Protein AF-A0A443IJT6-F1 (afdb_monomer)

Radius of gyration: 16.19 Å; Cα contacts (8 Å, |Δi|>4): 93; chains: 1; bounding box: 46×44×28 Å

Sequence (114 aa):
MQKLNAIGCRFLCEPAIEPEYLAAFDPGPADVPVQLLSLGTRNSGPVGIRPAQSAFVPDASIFDAFATCTEAGPDILLEEDGDASICSPSPAAREKAHLEIFEAVRSFLSEEGE

Organism: NCBI:txid2306993

Foldseek 3Di:
DDDPPPPDPPDPLPPCLDPVCLVVDDVPPLPDAAEAEAFLDDDDHRPPDDHPYYYYHNLGDSLLSDDADDPCRLVVQVVVVHDSCSNPPDPVSSVVSVVSVVVSVVVVVVVVPD

pLDDT: mean 70.87, std 19.7, range [24.28, 92.94]

Mean predicted aligned error: 10.95 Å

Secondary structure (DSSP, 8-state):
-----------------SGGGGGT----STTS--EEEEESS-----TT---SEEEEETT--GGGGSPPPPTTHHHHHHHTT--GGGG-S-HHHHHHHHHHHHHHHHHHHHHTT-

Nearest PDB structures (foldseek):
  2gf4-assembly1_A-2  TM=4.710E-01  e=2.717E+00  Halobacterium salinarum NRC-1

Solvent-accessible surface area (backbone atoms only — not comparable to full-atom values): 7371 Å² total; per-residue (Å²): 139,82,84,79,79,76,80,82,72,97,62,89,81,63,70,65,81,45,80,74,44,44,80,68,61,72,86,66,66,93,84,59,87,41,74,44,75,25,44,47,52,90,67,82,69,49,91,92,64,77,56,76,43,78,47,76,41,68,91,25,51,76,54,43,78,50,78,82,60,57,93,60,41,41,59,56,28,50,76,70,78,43,67,42,72,63,53,48,100,45,70,68,61,43,52,52,33,42,51,56,52,48,52,53,54,49,50,57,59,56,65,74,71,114

Structure (mmCIF, N/CA/C/O backbone):
data_AF-A0A443IJT6-F1
#
_entry.id   AF-A0A443IJT6-F1
#
loop_
_atom_site.group_PDB
_atom_site.id
_atom_site.type_symbol
_atom_site.label_atom_id
_atom_site.label_alt_id
_atom_site.label_comp_id
_atom_site.label_asym_id
_atom_site.label_entity_id
_atom_site.label_seq_id
_atom_site.pdbx_PDB_ins_code
_atom_site.Cartn_x
_atom_site.Cartn_y
_atom_site.Cartn_z
_atom_site.occupancy
_atom_site.B_iso_or_equiv
_atom_site.auth_seq_id
_atom_site.auth_comp_id
_atom_site.auth_asym_id
_atom_site.auth_atom_id
_atom_site.pdbx_PDB_model_num
ATOM 1 N N . MET A 1 1 ? 0.668 -35.478 -11.968 1.00 36.56 1 MET A N 1
ATOM 2 C CA . MET A 1 1 ? 0.073 -34.134 -12.137 1.00 36.56 1 MET A CA 1
ATOM 3 C C . MET A 1 1 ? -0.777 -33.851 -10.911 1.00 36.56 1 MET A C 1
ATOM 5 O O . MET A 1 1 ? -1.878 -34.373 -10.790 1.00 36.56 1 MET A O 1
ATOM 9 N N . GLN A 1 2 ? -0.176 -33.188 -9.928 1.00 28.55 2 GLN A N 1
ATOM 10 C CA . GLN A 1 2 ? -0.721 -33.018 -8.584 1.00 28.55 2 GLN A CA 1
ATOM 11 C C . GLN A 1 2 ? -1.628 -31.785 -8.582 1.00 28.55 2 GLN A C 1
ATOM 13 O O . GLN A 1 2 ? -1.207 -30.703 -8.979 1.00 28.55 2 GLN A O 1
ATOM 18 N N . LYS A 1 3 ? -2.893 -31.986 -8.207 1.00 29.38 3 LYS A N 1
ATOM 19 C CA . LYS A 1 3 ? -3.890 -30.931 -8.025 1.00 29.38 3 LYS A CA 1
ATOM 20 C C . LYS A 1 3 ? -3.451 -30.066 -6.842 1.00 29.38 3 LYS A C 1
ATOM 22 O O . LYS A 1 3 ? -3.448 -30.553 -5.713 1.00 29.38 3 LYS A O 1
ATOM 27 N N . LEU A 1 4 ? -3.065 -28.818 -7.096 1.00 25.89 4 LEU A N 1
ATOM 28 C CA . LEU A 1 4 ? -2.912 -27.820 -6.042 1.00 25.89 4 LEU A CA 1
ATOM 29 C C . LEU A 1 4 ? -4.312 -27.371 -5.619 1.00 25.89 4 LEU A C 1
ATOM 31 O O . LEU A 1 4 ? -4.999 -26.650 -6.337 1.00 25.89 4 LEU A O 1
ATOM 35 N N . ASN A 1 5 ? -4.747 -27.868 -4.463 1.00 24.28 5 ASN A N 1
ATOM 36 C CA . ASN A 1 5 ? -5.890 -27.332 -3.739 1.00 24.28 5 ASN A CA 1
ATOM 37 C C . ASN A 1 5 ? -5.516 -25.923 -3.268 1.00 24.28 5 ASN A C 1
ATOM 39 O O . ASN A 1 5 ? -4.757 -25.771 -2.312 1.00 24.28 5 ASN A O 1
ATOM 43 N N . ALA A 1 6 ? -6.026 -24.910 -3.965 1.00 27.95 6 ALA A N 1
ATOM 44 C CA . ALA A 1 6 ? -5.952 -23.527 -3.530 1.00 27.95 6 ALA A CA 1
ATOM 45 C C . ALA A 1 6 ? -6.762 -23.380 -2.234 1.00 27.95 6 ALA A C 1
ATOM 47 O O . ALA A 1 6 ? -7.989 -23.489 -2.229 1.00 27.95 6 ALA A O 1
ATOM 48 N N . ILE A 1 7 ? -6.062 -23.177 -1.121 1.00 26.02 7 ILE A N 1
ATOM 49 C CA . ILE A 1 7 ? -6.660 -22.668 0.110 1.00 26.02 7 ILE A CA 1
ATOM 50 C C . ILE A 1 7 ? -7.038 -21.217 -0.200 1.00 26.02 7 ILE A C 1
ATOM 52 O O . ILE A 1 7 ? -6.171 -20.379 -0.430 1.00 26.02 7 ILE A O 1
ATOM 56 N N . GLY A 1 8 ? -8.343 -20.971 -0.325 1.00 25.55 8 GLY A N 1
ATOM 57 C CA . GLY A 1 8 ? -8.900 -19.702 -0.772 1.00 25.55 8 GLY A CA 1
ATOM 58 C C . GLY A 1 8 ? -8.602 -18.566 0.198 1.00 25.55 8 GLY A C 1
ATOM 59 O O . GLY A 1 8 ? -9.152 -18.522 1.296 1.00 25.55 8 GLY A O 1
ATOM 60 N N . CYS A 1 9 ? -7.789 -17.616 -0.253 1.00 27.09 9 CYS A N 1
ATOM 61 C CA . CYS A 1 9 ? -7.797 -16.255 0.255 1.00 27.09 9 CYS A CA 1
ATOM 62 C C . CYS A 1 9 ? -8.755 -15.464 -0.649 1.00 27.09 9 CYS A C 1
ATOM 64 O O . CYS A 1 9 ? -8.420 -15.151 -1.788 1.00 27.09 9 CYS A O 1
ATOM 66 N N . ARG A 1 10 ? -9.991 -15.218 -0.196 1.00 33.12 10 ARG A N 1
ATOM 67 C CA . ARG A 1 10 ? -11.002 -14.447 -0.945 1.00 33.12 10 ARG A CA 1
ATOM 68 C C . ARG A 1 10 ? -10.827 -12.951 -0.664 1.00 33.12 10 ARG A C 1
ATOM 70 O O . ARG A 1 10 ? -11.736 -12.296 -0.180 1.00 33.12 10 ARG A O 1
ATOM 77 N N . PHE A 1 11 ? -9.627 -12.458 -0.945 1.00 37.78 11 PHE A N 1
ATOM 78 C CA . PHE A 1 11 ? -9.259 -11.049 -0.972 1.00 37.78 11 PHE A CA 1
ATOM 79 C C . PHE A 1 11 ? -8.357 -10.876 -2.181 1.00 37.78 11 PHE A C 1
ATOM 81 O O . PHE A 1 11 ? -7.236 -11.380 -2.188 1.00 37.78 11 PHE A O 1
ATOM 88 N N . LEU A 1 12 ? -8.862 -10.217 -3.221 1.00 35.97 12 LEU A N 1
ATOM 89 C CA . LEU A 1 12 ? -8.029 -9.707 -4.304 1.00 35.97 12 LEU A CA 1
ATOM 90 C C . LEU A 1 12 ? -7.132 -8.608 -3.715 1.00 35.97 12 LEU A C 1
ATOM 92 O O . LEU A 1 12 ? -7.411 -7.424 -3.843 1.00 35.97 12 LEU A O 1
ATOM 96 N N . CYS A 1 13 ? -6.052 -9.016 -3.051 1.00 33.06 13 CYS A N 1
ATOM 97 C CA . CYS A 1 13 ? -4.832 -8.228 -2.946 1.00 33.06 13 CYS A CA 1
ATOM 98 C C . CYS A 1 13 ? -3.993 -8.507 -4.197 1.00 33.06 13 CYS A C 1
ATOM 100 O O . CYS A 1 13 ? -2.845 -8.926 -4.105 1.00 33.06 13 CYS A O 1
ATOM 102 N N . GLU A 1 14 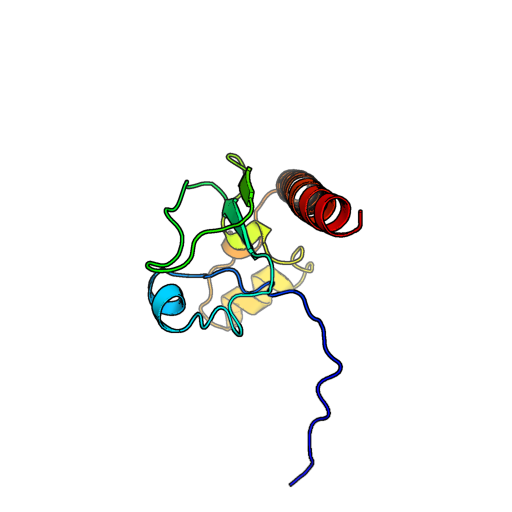? -4.595 -8.336 -5.371 1.00 34.47 14 GLU A N 1
ATOM 103 C CA . GLU A 1 14 ? -3.829 -8.060 -6.572 1.00 34.47 14 GLU A CA 1
ATOM 104 C C . GLU A 1 14 ? -3.875 -6.535 -6.658 1.00 34.47 14 GLU A C 1
ATOM 106 O O . GLU A 1 14 ? -4.907 -5.979 -7.055 1.00 34.47 14 GLU A O 1
ATOM 111 N N . PRO A 1 15 ? -2.834 -5.809 -6.209 1.00 42.38 15 PRO A N 1
ATOM 112 C CA . PRO A 1 15 ? -2.701 -4.458 -6.705 1.00 42.38 15 PRO A CA 1
ATOM 113 C C . PRO A 1 15 ? -2.726 -4.618 -8.228 1.00 42.38 15 PRO A C 1
ATOM 115 O O . PRO A 1 15 ? -2.038 -5.478 -8.774 1.00 42.38 15 PRO A O 1
ATOM 118 N N . ALA A 1 16 ? -3.581 -3.885 -8.935 1.00 37.59 16 ALA A N 1
ATOM 119 C CA . ALA A 1 16 ? -3.400 -3.746 -10.371 1.00 37.59 16 ALA A CA 1
ATOM 120 C C . ALA A 1 16 ? -2.077 -2.979 -10.522 1.00 37.59 16 ALA A C 1
ATOM 122 O O . ALA A 1 16 ? -2.061 -1.750 -10.487 1.00 37.59 16 ALA A O 1
ATOM 123 N N . ILE A 1 17 ? -0.973 -3.735 -10.499 1.00 46.94 17 ILE A N 1
ATOM 124 C CA . ILE A 1 17 ? 0.401 -3.264 -10.273 1.00 46.94 17 ILE A CA 1
ATOM 125 C C . ILE A 1 17 ? 0.829 -2.340 -11.406 1.00 46.94 17 ILE A C 1
ATOM 127 O O . ILE A 1 17 ? 1.633 -1.445 -11.188 1.00 46.94 17 ILE A O 1
ATOM 131 N N . GLU A 1 18 ? 0.191 -2.466 -12.563 1.00 41.78 18 GLU A N 1
ATOM 132 C CA . GLU A 1 18 ? 0.353 -1.588 -13.705 1.00 41.78 18 GLU A CA 1
ATOM 133 C C . GLU A 1 18 ? -0.951 -1.560 -14.534 1.00 41.78 18 GLU A C 1
ATOM 135 O O . GLU A 1 18 ? -1.764 -2.494 -14.446 1.00 41.78 18 GLU A O 1
ATOM 140 N N . PRO A 1 19 ? -1.213 -0.494 -15.316 1.00 48.41 19 PRO A N 1
ATOM 141 C CA . PRO A 1 19 ? -2.436 -0.353 -16.109 1.00 48.41 19 PRO A CA 1
ATOM 142 C C . PRO A 1 19 ? -2.726 -1.529 -17.057 1.00 48.41 19 PRO A C 1
ATOM 144 O O . PRO A 1 19 ? -3.889 -1.743 -17.400 1.00 48.41 19 PRO A O 1
ATOM 147 N N . GLU A 1 20 ? -1.736 -2.327 -17.456 1.00 47.91 20 GLU A N 1
ATOM 148 C CA . GLU A 1 20 ? -1.940 -3.540 -18.256 1.00 47.91 20 GLU A CA 1
ATOM 149 C C . GLU A 1 20 ? -2.696 -4.650 -17.515 1.00 47.91 20 GLU A C 1
ATOM 151 O O . GLU A 1 20 ? -3.445 -5.398 -18.147 1.00 47.91 20 GLU A O 1
ATOM 156 N N . TYR A 1 21 ? -2.592 -4.729 -16.187 1.00 55.16 21 TYR A N 1
ATOM 157 C CA . TYR A 1 21 ? -3.317 -5.730 -15.399 1.00 55.16 21 TYR A CA 1
ATOM 158 C C . TYR A 1 21 ? -4.790 -5.360 -15.216 1.00 55.16 21 TYR A C 1
ATOM 160 O O . TYR A 1 21 ? -5.609 -6.233 -14.936 1.00 55.16 21 TYR A O 1
ATOM 168 N N . LEU A 1 22 ? -5.171 -4.100 -15.472 1.00 57.28 22 LEU A N 1
ATOM 169 C CA . LEU A 1 22 ? -6.581 -3.696 -15.507 1.00 57.28 22 LEU A CA 1
ATOM 170 C C . LEU A 1 22 ? -7.361 -4.452 -16.586 1.00 57.28 22 LEU A C 1
ATOM 172 O O . LEU A 1 22 ? -8.542 -4.721 -16.398 1.00 57.28 22 LEU A O 1
ATOM 176 N N . ALA A 1 23 ? -6.712 -4.804 -17.701 1.00 58.94 23 ALA A N 1
ATOM 177 C CA . ALA A 1 23 ? -7.329 -5.601 -18.759 1.00 58.94 23 ALA A CA 1
ATOM 178 C C . ALA A 1 23 ? -7.444 -7.092 -18.390 1.00 58.94 23 ALA A C 1
ATOM 180 O O . ALA A 1 23 ? -8.277 -7.795 -18.958 1.00 58.94 23 ALA A O 1
ATOM 181 N N . ALA A 1 24 ? -6.614 -7.568 -17.457 1.00 62.62 24 ALA A N 1
ATOM 182 C CA . ALA A 1 24 ? -6.647 -8.933 -16.937 1.00 62.62 24 ALA A CA 1
ATOM 183 C C . ALA A 1 24 ? -7.592 -9.090 -15.733 1.00 62.62 24 ALA A C 1
ATOM 185 O O . ALA A 1 24 ? -7.925 -10.214 -15.360 1.00 62.62 24 ALA A O 1
ATOM 186 N N . PHE A 1 25 ? -8.024 -7.980 -15.130 1.00 65.81 25 PHE A N 1
ATOM 187 C CA . PHE A 1 25 ? -8.925 -7.993 -13.991 1.00 65.81 25 PHE A CA 1
ATOM 188 C C . PHE A 1 25 ? -10.343 -8.388 -14.426 1.00 65.81 25 PHE A C 1
ATOM 190 O O . PHE A 1 25 ? -11.079 -7.597 -15.018 1.00 65.81 25 PHE A O 1
ATOM 197 N N . ASP A 1 26 ? -10.731 -9.618 -14.097 1.00 67.75 26 ASP A N 1
ATOM 198 C CA . ASP A 1 26 ? -12.117 -10.076 -14.137 1.00 67.75 26 ASP A CA 1
ATOM 199 C C . ASP A 1 26 ? -12.722 -9.884 -12.733 1.00 67.75 26 ASP A C 1
ATOM 201 O O . ASP A 1 26 ? -12.294 -10.570 -11.799 1.00 67.75 26 ASP A O 1
ATOM 205 N N . PRO A 1 27 ? -13.690 -8.964 -12.541 1.00 60.31 27 PRO A N 1
ATOM 206 C CA . PRO A 1 27 ? -14.312 -8.725 -11.235 1.00 60.31 27 PRO A CA 1
ATOM 207 C C . PRO A 1 27 ? -15.047 -9.954 -10.682 1.00 60.31 27 PRO A C 1
ATOM 209 O O . PRO A 1 27 ? -15.476 -9.940 -9.528 1.00 60.31 27 PRO A O 1
ATOM 212 N N . GLY A 1 28 ? -15.202 -11.015 -11.478 1.00 63.03 28 GLY A N 1
ATOM 213 C CA . GLY A 1 28 ? -16.009 -12.160 -11.112 1.00 63.03 28 GLY A CA 1
ATOM 214 C C . GLY A 1 28 ? -17.498 -11.808 -11.180 1.00 63.03 28 GLY A C 1
ATOM 215 O O . GLY A 1 28 ? -17.899 -10.879 -11.887 1.00 63.03 28 GLY A O 1
ATOM 216 N N . PRO A 1 29 ? -18.365 -12.575 -10.506 1.00 62.44 29 PRO A N 1
ATOM 217 C CA . PRO A 1 29 ? -19.796 -12.336 -10.580 1.00 62.44 29 PRO A CA 1
ATOM 218 C C . PRO A 1 29 ? -20.136 -10.962 -9.967 1.00 62.44 29 PRO A C 1
ATOM 220 O O . PRO A 1 29 ? -19.571 -10.544 -8.958 1.00 62.44 29 PRO A O 1
ATOM 223 N N . ALA A 1 30 ? -21.032 -10.233 -10.641 1.00 63.38 30 ALA A N 1
ATOM 224 C CA . ALA A 1 30 ? -21.322 -8.810 -10.408 1.00 63.38 30 ALA A CA 1
ATOM 225 C C . ALA A 1 30 ? -21.946 -8.481 -9.034 1.00 63.38 30 ALA A C 1
ATOM 227 O O . ALA A 1 30 ? -22.279 -7.329 -8.764 1.00 63.38 30 ALA A O 1
ATOM 228 N N . ASP A 1 31 ? -22.154 -9.492 -8.200 1.00 69.75 31 ASP A N 1
ATOM 229 C CA . ASP A 1 31 ? -22.759 -9.453 -6.875 1.00 69.75 31 ASP A CA 1
ATOM 230 C C . ASP A 1 31 ? -21.729 -9.427 -5.737 1.00 69.75 31 ASP A C 1
ATOM 232 O O . ASP A 1 31 ? -22.122 -9.353 -4.575 1.00 69.75 31 ASP A O 1
ATOM 236 N N . VAL A 1 32 ? -20.426 -9.460 -6.037 1.00 73.62 32 VAL A N 1
ATOM 237 C CA . VAL A 1 32 ? -19.382 -9.279 -5.022 1.00 73.62 32 VAL A CA 1
ATOM 238 C C . VAL A 1 32 ? -19.015 -7.793 -4.918 1.00 73.62 32 VAL A C 1
ATOM 240 O O . VAL A 1 32 ? -18.545 -7.211 -5.898 1.00 73.62 32 VAL A O 1
ATOM 243 N N . PRO A 1 33 ? -19.191 -7.167 -3.742 1.00 79.31 33 PRO A N 1
ATOM 244 C CA . PRO A 1 33 ? -18.736 -5.808 -3.494 1.00 79.31 33 PRO A CA 1
ATOM 245 C C . PRO A 1 33 ? -17.233 -5.683 -3.752 1.00 79.31 33 PRO A C 1
ATOM 247 O O . PRO A 1 33 ? -16.439 -6.524 -3.328 1.00 79.31 33 PRO A O 1
ATOM 250 N N . VAL A 1 34 ? -16.830 -4.603 -4.422 1.00 79.81 34 VAL A N 1
ATOM 251 C CA . VAL A 1 34 ? -15.423 -4.313 -4.737 1.00 79.81 34 VAL A CA 1
ATOM 252 C C . VAL A 1 34 ? -15.060 -2.934 -4.197 1.00 79.81 34 VAL A C 1
ATOM 254 O O . VAL A 1 34 ? -15.753 -1.954 -4.485 1.00 79.81 34 VAL A O 1
ATOM 257 N N . GLN A 1 35 ? -13.945 -2.843 -3.470 1.00 83.88 35 GLN A N 1
ATOM 258 C CA . GLN A 1 35 ? -13.336 -1.571 -3.085 1.00 83.88 35 GLN A CA 1
ATOM 259 C C . GLN A 1 35 ? -12.202 -1.210 -4.050 1.00 83.88 35 GLN A C 1
ATOM 261 O O . GLN A 1 35 ? -11.349 -2.038 -4.362 1.00 83.88 35 GLN A O 1
ATOM 266 N N . LEU A 1 36 ? -12.166 0.048 -4.491 1.00 84.38 36 LEU A N 1
ATOM 267 C CA . LEU A 1 36 ? -11.026 0.615 -5.208 1.00 84.38 36 LEU A CA 1
ATOM 268 C C . LEU A 1 36 ? -10.133 1.391 -4.234 1.00 84.38 36 LEU A C 1
ATOM 270 O O . LEU A 1 36 ? -10.510 2.471 -3.777 1.00 84.38 36 LEU A O 1
ATOM 274 N N . LEU A 1 37 ? -8.938 0.877 -3.955 1.00 85.88 37 LEU A N 1
ATOM 275 C CA . LEU A 1 37 ? -7.934 1.549 -3.130 1.00 85.88 37 LEU A CA 1
ATOM 276 C C . LEU A 1 37 ? -6.841 2.162 -4.016 1.00 85.88 37 LEU A C 1
ATOM 278 O O . LEU A 1 37 ? -6.149 1.457 -4.743 1.00 85.88 37 LEU A O 1
ATOM 282 N N . SER A 1 38 ? -6.692 3.485 -3.974 1.00 85.81 38 SER A N 1
ATOM 283 C CA . SER A 1 38 ? -5.636 4.216 -4.690 1.00 85.81 38 SER A CA 1
ATOM 284 C C . SER A 1 38 ? -4.475 4.560 -3.751 1.00 85.81 38 SER A C 1
ATOM 286 O O . SER A 1 38 ? -4.712 5.128 -2.685 1.00 85.81 38 SER A O 1
ATOM 288 N N . LEU A 1 39 ? -3.235 4.278 -4.160 1.00 86.00 39 LEU A N 1
ATOM 289 C CA . LEU A 1 39 ? -2.012 4.553 -3.390 1.00 86.00 39 LEU A CA 1
ATOM 290 C C . LEU A 1 39 ? -1.151 5.581 -4.128 1.00 86.00 39 LEU A C 1
ATOM 292 O O . LEU A 1 39 ? -0.762 5.346 -5.273 1.00 86.00 39 LEU A O 1
ATOM 296 N N . GLY A 1 40 ? -0.890 6.728 -3.501 1.00 83.75 40 GLY A N 1
ATOM 297 C CA . GLY A 1 40 ? -0.031 7.801 -4.019 1.00 83.75 40 GLY A CA 1
ATOM 298 C C . GLY A 1 40 ? -0.642 8.607 -5.163 1.00 83.75 40 GLY A C 1
ATOM 299 O O . GLY A 1 40 ? -0.710 9.833 -5.121 1.00 83.75 40 GLY A O 1
ATOM 300 N N . THR A 1 41 ? -1.161 7.920 -6.177 1.00 80.62 41 THR A N 1
ATOM 301 C CA . THR A 1 41 ? -1.847 8.507 -7.326 1.00 80.62 41 THR A CA 1
ATOM 302 C C . THR A 1 41 ? -3.296 8.048 -7.353 1.00 80.62 41 THR A C 1
ATOM 304 O O . THR A 1 41 ? -3.600 6.865 -7.204 1.00 80.62 41 THR A O 1
ATOM 307 N N . ARG A 1 42 ? -4.217 8.995 -7.549 1.00 77.94 42 ARG A N 1
ATOM 308 C CA . ARG A 1 42 ? -5.637 8.680 -7.701 1.00 77.94 42 ARG A CA 1
ATOM 309 C C . ARG A 1 42 ? -5.871 8.089 -9.087 1.00 77.94 42 ARG A C 1
ATOM 311 O O . ARG A 1 42 ? -5.762 8.803 -10.080 1.00 77.94 42 ARG A O 1
ATOM 318 N N . ASN A 1 43 ? -6.259 6.821 -9.131 1.00 67.88 43 ASN A N 1
ATOM 319 C CA . ASN A 1 43 ? -6.594 6.145 -10.376 1.00 67.88 43 ASN A CA 1
ATOM 320 C C . ASN A 1 43 ? -8.109 6.016 -10.523 1.00 67.88 43 ASN A C 1
ATOM 322 O O . ASN A 1 43 ? -8.836 5.752 -9.565 1.00 67.88 43 ASN A O 1
ATOM 326 N N . SER A 1 44 ? -8.585 6.218 -11.749 1.00 63.94 44 SER A N 1
ATOM 327 C CA . SER A 1 44 ? -9.928 5.781 -12.124 1.00 63.94 44 SER A CA 1
ATOM 328 C C . SER A 1 44 ? -9.822 4.274 -12.317 1.00 63.94 44 SER A C 1
ATOM 330 O O . SER A 1 44 ? -8.996 3.840 -13.115 1.00 63.94 44 SER A O 1
ATOM 332 N N . GLY A 1 45 ? -10.555 3.491 -11.526 1.00 64.62 45 GLY A N 1
ATOM 333 C CA . GLY A 1 45 ? -10.490 2.030 -11.575 1.00 64.62 45 GLY A CA 1
ATOM 334 C C . GLY A 1 45 ? -10.778 1.449 -12.970 1.00 64.62 45 GLY A C 1
ATOM 335 O O . GLY A 1 45 ? -11.110 2.185 -13.904 1.00 64.62 45 GLY A O 1
ATOM 336 N N . PRO A 1 46 ? -10.667 0.122 -13.123 1.00 65.31 46 PRO A N 1
ATOM 337 C CA . PRO A 1 46 ? -10.875 -0.544 -14.405 1.00 65.31 46 PRO A CA 1
ATOM 338 C C . PRO A 1 46 ? -12.227 -0.183 -15.045 1.00 65.31 46 PRO A C 1
ATOM 340 O O . PRO A 1 46 ? -13.264 -0.083 -14.381 1.00 65.31 46 PRO A O 1
ATOM 343 N N . VAL A 1 47 ? -12.210 0.024 -16.366 1.00 61.78 47 VAL A N 1
ATOM 344 C CA . VAL A 1 47 ? -13.398 0.402 -17.142 1.00 61.78 47 VAL A CA 1
ATOM 345 C C . VAL A 1 47 ? -14.438 -0.714 -17.058 1.00 61.78 47 VAL A C 1
ATOM 347 O O . VAL A 1 47 ? -14.156 -1.857 -17.393 1.00 61.78 47 VAL A O 1
ATOM 350 N N . GLY A 1 48 ? -15.658 -0.368 -16.644 1.00 64.75 48 GLY A N 1
ATOM 351 C CA . GLY A 1 48 ? -16.765 -1.321 -16.510 1.00 64.75 48 GLY A CA 1
ATOM 352 C C . GLY A 1 48 ? -16.995 -1.825 -15.086 1.00 64.75 48 GLY A C 1
ATOM 353 O O . GLY A 1 48 ? -18.034 -2.429 -14.834 1.00 64.75 48 GLY A O 1
ATOM 354 N N . ILE A 1 49 ? -16.107 -1.501 -14.141 1.00 67.31 49 ILE A N 1
ATOM 355 C CA . ILE A 1 49 ? -16.309 -1.788 -12.720 1.00 67.31 49 ILE A CA 1
ATOM 356 C C . ILE A 1 49 ? -16.758 -0.522 -12.005 1.00 67.31 49 ILE A C 1
ATOM 358 O O . ILE A 1 49 ? -16.126 0.532 -12.081 1.00 67.31 49 ILE A O 1
ATOM 362 N N . ARG A 1 50 ? -17.880 -0.631 -11.294 1.00 73.75 50 ARG A N 1
ATOM 363 C CA . ARG A 1 50 ? -18.339 0.390 -10.357 1.00 73.75 50 ARG A CA 1
ATOM 364 C C . ARG A 1 50 ? -17.994 -0.088 -8.952 1.00 73.75 50 ARG A C 1
ATOM 366 O O . ARG A 1 50 ? -18.681 -0.983 -8.467 1.00 73.75 50 ARG A O 1
ATOM 373 N N . PRO A 1 51 ? -16.938 0.451 -8.321 1.00 75.19 51 PRO A N 1
ATOM 374 C CA . PRO A 1 51 ? -16.602 0.046 -6.968 1.00 75.19 51 PRO A CA 1
ATOM 375 C C . PRO A 1 51 ? -17.728 0.460 -6.013 1.00 75.19 51 PRO A C 1
ATOM 377 O O . PRO A 1 51 ? -18.288 1.551 -6.147 1.00 75.19 51 PRO A O 1
ATOM 380 N N . ALA A 1 52 ? -18.034 -0.406 -5.049 1.00 80.81 52 ALA A N 1
ATOM 381 C CA . ALA A 1 52 ? -18.954 -0.109 -3.955 1.00 80.81 52 ALA A CA 1
ATOM 382 C C . ALA A 1 52 ? -18.391 1.014 -3.068 1.00 80.81 52 ALA A C 1
ATOM 384 O O . ALA A 1 52 ? -19.122 1.904 -2.639 1.00 80.81 52 ALA A O 1
ATOM 385 N N . GLN A 1 53 ? -17.067 1.030 -2.887 1.00 82.94 53 GLN A N 1
ATOM 386 C CA . GLN A 1 53 ? -16.359 2.053 -2.127 1.00 82.94 53 GLN A CA 1
ATOM 387 C C . GLN A 1 53 ? -15.025 2.408 -2.790 1.00 82.94 53 GLN A C 1
ATOM 389 O O . GLN A 1 53 ? -14.367 1.568 -3.399 1.00 82.94 53 GLN A O 1
ATOM 394 N N . SER A 1 54 ? -14.608 3.669 -2.680 1.00 83.50 54 SER A N 1
ATOM 395 C CA . SER A 1 54 ? -13.270 4.112 -3.092 1.00 83.50 54 SER A CA 1
ATOM 396 C C . SER A 1 54 ? -12.525 4.717 -1.908 1.00 83.50 54 SER A C 1
ATOM 398 O O . SER A 1 54 ? -13.079 5.564 -1.209 1.00 83.50 54 SER A O 1
ATOM 400 N N . ALA A 1 55 ? -11.264 4.337 -1.729 1.00 86.81 55 ALA A N 1
ATOM 401 C CA . ALA A 1 55 ? -10.366 4.875 -0.713 1.00 86.81 55 ALA A CA 1
ATOM 402 C C . ALA A 1 55 ? -9.061 5.378 -1.355 1.00 86.81 55 ALA A C 1
ATOM 404 O O . ALA A 1 55 ? -8.676 4.948 -2.445 1.00 86.81 55 ALA A O 1
ATOM 405 N N . PHE A 1 56 ? -8.395 6.336 -0.708 1.00 87.44 56 PHE A N 1
ATOM 406 C CA . PHE A 1 56 ? -7.167 6.947 -1.218 1.00 87.44 56 PHE A CA 1
ATOM 407 C C . PHE A 1 56 ? -6.164 7.191 -0.091 1.00 87.44 56 PHE A C 1
ATOM 409 O O . PHE A 1 56 ? -6.505 7.841 0.895 1.00 87.44 56 PHE A O 1
ATOM 416 N N . VAL A 1 57 ? -4.937 6.708 -0.284 1.00 85.94 57 VAL A N 1
ATOM 417 C CA . VAL A 1 57 ? -3.806 6.814 0.646 1.00 85.94 57 VAL A CA 1
ATOM 418 C C . VAL A 1 57 ? -2.714 7.645 -0.048 1.00 85.94 57 VAL A C 1
ATOM 420 O O . VAL A 1 57 ? -1.956 7.101 -0.854 1.00 85.94 57 VAL A O 1
ATOM 423 N N . PRO A 1 58 ? -2.668 8.975 0.158 1.00 85.38 58 PRO A N 1
ATOM 424 C CA . PRO A 1 58 ? -1.849 9.889 -0.648 1.00 85.38 58 PRO A CA 1
ATOM 425 C C . PRO A 1 58 ? -0.342 9.746 -0.432 1.00 85.38 58 PRO A C 1
ATOM 427 O O . PRO A 1 58 ? 0.422 9.983 -1.360 1.00 85.38 58 PRO A O 1
ATOM 430 N N . ASP A 1 59 ? 0.080 9.373 0.775 1.00 87.25 59 ASP A N 1
ATOM 431 C CA . ASP A 1 59 ? 1.500 9.290 1.132 1.00 87.25 59 ASP A CA 1
ATOM 432 C C . ASP A 1 59 ? 2.107 7.908 0.825 1.00 87.25 59 ASP A C 1
ATOM 434 O O . ASP A 1 59 ? 3.305 7.707 1.014 1.00 87.25 59 ASP A O 1
ATOM 438 N N . ALA A 1 60 ? 1.289 6.950 0.375 1.00 85.31 60 ALA A N 1
ATOM 439 C CA . ALA A 1 60 ? 1.739 5.611 0.018 1.00 85.31 60 ALA A CA 1
ATOM 440 C C . ALA A 1 60 ? 2.275 5.556 -1.415 1.00 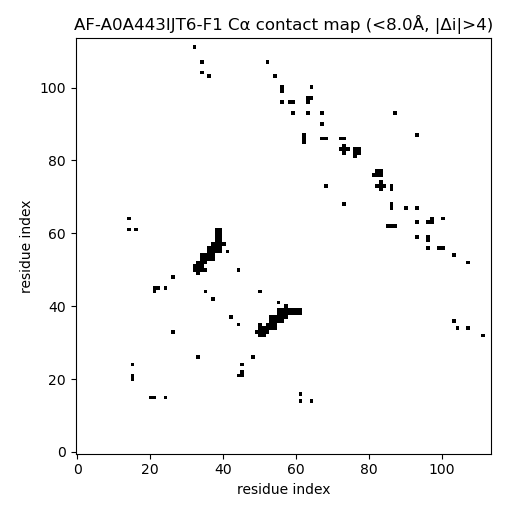85.31 60 ALA A C 1
ATOM 442 O O . ALA A 1 60 ? 1.796 6.234 -2.320 1.00 85.31 60 ALA A O 1
ATOM 443 N N . SER A 1 61 ? 3.235 4.676 -1.637 1.00 82.88 61 SER A N 1
ATOM 444 C CA . SER A 1 61 ? 3.640 4.203 -2.952 1.00 82.88 61 SER A CA 1
ATOM 445 C C . SER A 1 61 ? 2.894 2.919 -3.314 1.00 82.88 61 SER A C 1
ATOM 447 O O . SER A 1 61 ? 2.335 2.233 -2.457 1.00 82.88 61 SER A O 1
ATOM 449 N N . ILE A 1 62 ? 2.943 2.539 -4.591 1.00 78.75 62 ILE A N 1
ATOM 450 C CA . ILE A 1 62 ? 2.436 1.234 -5.037 1.00 78.75 62 ILE A CA 1
ATOM 451 C C . ILE A 1 62 ? 3.129 0.066 -4.317 1.00 78.75 62 ILE A C 1
ATOM 453 O O . ILE A 1 62 ? 2.518 -0.977 -4.103 1.00 78.75 62 ILE A O 1
ATOM 457 N N . PHE A 1 63 ? 4.383 0.250 -3.889 1.00 81.44 63 PHE A N 1
ATOM 458 C CA . PHE A 1 63 ? 5.165 -0.783 -3.215 1.00 81.44 63 PHE A CA 1
ATOM 459 C C . PHE A 1 63 ? 4.756 -0.979 -1.753 1.00 81.44 63 PHE A C 1
ATOM 461 O O . PHE A 1 63 ? 5.046 -2.022 -1.170 1.00 81.44 63 PHE A O 1
ATOM 468 N N . ASP A 1 64 ? 4.027 -0.028 -1.166 1.00 82.88 64 ASP A N 1
ATOM 469 C CA . ASP A 1 64 ? 3.483 -0.164 0.187 1.00 82.88 64 ASP A CA 1
ATOM 470 C C . ASP A 1 64 ? 2.269 -1.106 0.240 1.00 82.88 64 ASP A C 1
ATOM 472 O O . ASP A 1 64 ? 1.858 -1.507 1.324 1.00 82.88 64 ASP A O 1
ATOM 476 N N . ALA A 1 65 ? 1.732 -1.536 -0.911 1.00 80.62 65 ALA A N 1
ATOM 477 C CA . ALA A 1 65 ? 0.770 -2.640 -0.972 1.00 80.62 65 ALA A CA 1
ATOM 478 C C . ALA A 1 65 ? 1.398 -4.002 -0.611 1.00 80.62 65 ALA A C 1
ATOM 480 O O . ALA A 1 65 ? 0.677 -4.954 -0.310 1.00 80.62 65 ALA A O 1
ATOM 481 N N . PHE A 1 66 ? 2.729 -4.107 -0.649 1.00 79.94 66 PHE A N 1
ATOM 482 C CA . PHE A 1 66 ? 3.459 -5.329 -0.332 1.00 79.94 66 PHE A CA 1
ATOM 483 C C . PHE A 1 66 ? 3.986 -5.317 1.101 1.00 79.94 66 PHE A C 1
ATOM 485 O O . PHE A 1 66 ? 4.129 -4.271 1.739 1.00 79.94 66 PHE A O 1
ATOM 492 N N . ALA A 1 67 ? 4.297 -6.511 1.607 1.00 77.25 67 ALA A N 1
ATOM 493 C CA . ALA A 1 67 ? 4.925 -6.674 2.910 1.00 77.25 67 ALA A CA 1
ATOM 494 C C . ALA A 1 67 ? 6.269 -5.928 2.991 1.00 77.25 67 ALA A C 1
ATOM 496 O O . ALA A 1 67 ? 6.923 -5.652 1.984 1.00 77.25 67 ALA A O 1
ATOM 497 N N . THR A 1 68 ? 6.700 -5.620 4.214 1.00 78.62 68 THR A N 1
ATOM 498 C CA . THR A 1 68 ? 8.031 -5.060 4.448 1.00 78.62 68 THR A CA 1
ATOM 499 C C . THR A 1 68 ? 9.104 -6.027 3.954 1.00 78.62 68 THR A C 1
ATOM 501 O O . THR A 1 68 ? 9.030 -7.234 4.187 1.00 78.62 68 THR A O 1
ATOM 504 N N . CYS A 1 69 ? 10.120 -5.493 3.272 1.00 81.38 69 CYS A N 1
ATOM 505 C CA . CYS A 1 69 ? 11.271 -6.302 2.900 1.00 81.38 69 CYS A CA 1
ATOM 506 C C . CYS 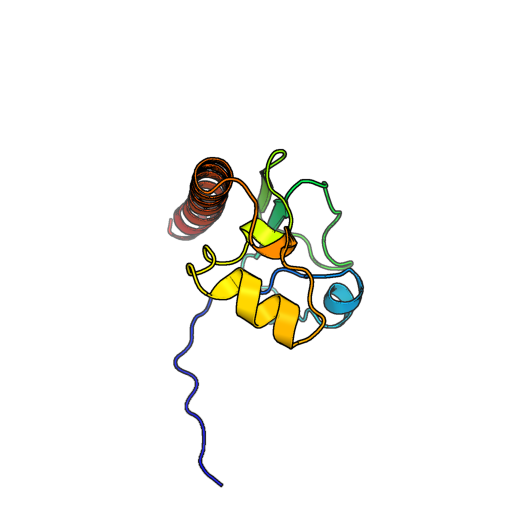A 1 69 ? 11.985 -6.832 4.144 1.00 81.38 69 CYS A C 1
ATOM 508 O O . CYS A 1 69 ? 12.078 -6.153 5.170 1.00 81.38 69 CYS A O 1
ATOM 510 N N . THR A 1 70 ? 12.521 -8.042 4.026 1.00 82.50 70 THR A N 1
ATOM 511 C CA . THR A 1 70 ? 13.504 -8.565 4.974 1.00 82.50 70 THR A CA 1
ATOM 512 C C . THR A 1 70 ? 14.829 -7.813 4.817 1.00 82.50 70 THR A C 1
ATOM 514 O O . THR A 1 70 ? 15.038 -7.123 3.818 1.00 82.50 70 THR A O 1
ATOM 517 N N . GLU A 1 71 ? 15.755 -7.97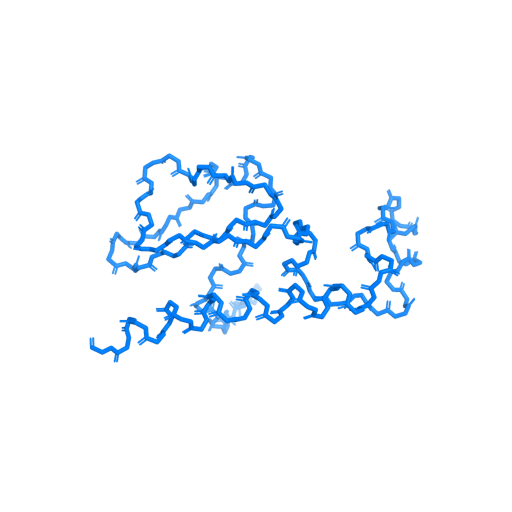4 5.770 1.00 83.50 71 GLU A N 1
ATOM 518 C CA . GLU A 1 71 ? 17.104 -7.388 5.670 1.00 83.50 71 GLU A CA 1
ATOM 519 C C . GLU A 1 71 ? 17.839 -7.817 4.389 1.00 83.50 71 GLU A C 1
ATOM 521 O O . GLU A 1 71 ? 18.573 -7.023 3.817 1.00 83.50 71 GLU A O 1
ATOM 526 N N . ALA A 1 72 ? 17.586 -9.038 3.904 1.00 86.75 72 ALA A N 1
ATOM 527 C CA . ALA A 1 72 ? 18.160 -9.566 2.666 1.00 86.75 72 ALA A CA 1
ATOM 528 C C . ALA A 1 72 ? 17.421 -9.113 1.392 1.00 86.75 72 ALA A C 1
ATOM 530 O O . ALA A 1 72 ? 17.907 -9.340 0.289 1.00 86.75 72 ALA A O 1
ATOM 531 N N . GLY A 1 73 ? 16.236 -8.506 1.518 1.00 85.25 73 GLY A N 1
ATOM 532 C CA . GLY A 1 73 ? 15.389 -8.136 0.381 1.00 85.25 73 GLY A CA 1
ATOM 533 C C . GLY A 1 73 ? 16.091 -7.251 -0.659 1.00 85.25 73 GLY A C 1
ATOM 534 O O . GLY A 1 73 ? 16.049 -7.594 -1.838 1.00 85.25 73 GLY A O 1
ATOM 535 N N . PRO A 1 74 ? 16.766 -6.155 -0.259 1.00 85.06 74 PRO A N 1
ATOM 536 C CA . PRO A 1 74 ? 17.507 -5.308 -1.192 1.00 85.06 74 PRO A CA 1
ATOM 537 C C . PRO A 1 74 ? 18.596 -6.059 -1.965 1.00 85.06 74 PRO A C 1
ATOM 539 O O . PRO A 1 74 ? 18.722 -5.857 -3.169 1.00 85.06 74 PRO A O 1
ATOM 542 N N . ASP A 1 75 ? 19.347 -6.939 -1.296 1.00 86.19 75 ASP A N 1
ATOM 543 C CA . ASP A 1 75 ? 20.434 -7.701 -1.921 1.00 86.19 75 ASP A CA 1
ATOM 544 C C . ASP A 1 75 ? 19.885 -8.702 -2.945 1.00 86.19 75 ASP A C 1
ATOM 546 O O . ASP A 1 75 ? 20.380 -8.763 -4.067 1.00 86.19 75 ASP A O 1
ATOM 550 N N . ILE A 1 76 ? 18.800 -9.407 -2.602 1.00 87.25 76 ILE A N 1
ATOM 551 C CA . ILE A 1 76 ? 18.113 -10.333 -3.517 1.00 87.25 76 ILE A CA 1
ATOM 552 C C . ILE A 1 76 ? 17.613 -9.594 -4.764 1.00 87.25 76 ILE A C 1
ATOM 554 O O . ILE A 1 76 ? 17.785 -10.082 -5.876 1.00 87.25 76 ILE A O 1
ATOM 558 N N . LEU A 1 77 ? 17.022 -8.404 -4.598 1.00 85.62 77 LEU A N 1
ATOM 559 C CA . LEU A 1 77 ? 16.556 -7.614 -5.739 1.00 85.62 77 LEU A CA 1
ATOM 560 C C . LEU A 1 77 ? 17.716 -7.210 -6.651 1.00 85.62 77 LEU A C 1
ATOM 562 O O . LEU A 1 77 ? 17.586 -7.320 -7.863 1.00 85.62 77 LEU A O 1
ATOM 566 N N . LEU A 1 78 ? 18.853 -6.790 -6.092 1.00 87.94 78 LEU A N 1
ATOM 567 C CA . LEU A 1 78 ? 20.026 -6.420 -6.889 1.00 87.94 78 LEU A CA 1
ATOM 568 C C . LEU A 1 78 ? 20.650 -7.616 -7.6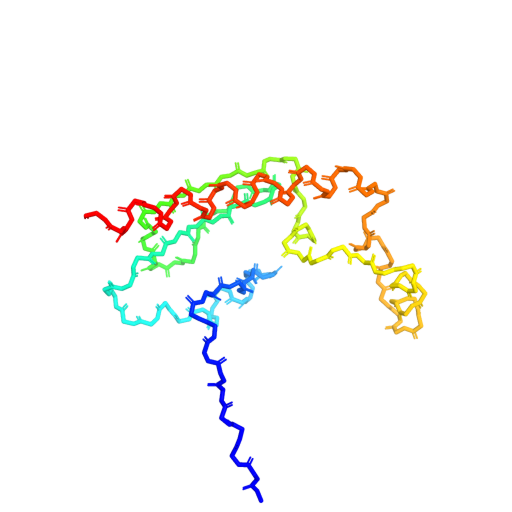22 1.00 87.94 78 LEU A C 1
ATOM 570 O O . LEU A 1 78 ? 21.146 -7.444 -8.733 1.00 87.94 78 LEU A O 1
ATOM 574 N N . GLU A 1 79 ? 20.629 -8.813 -7.027 1.00 91.25 79 GLU A N 1
ATOM 575 C CA . GLU A 1 79 ? 21.121 -10.046 -7.663 1.00 91.25 79 GLU A CA 1
ATOM 576 C C . GLU A 1 79 ? 20.315 -10.435 -8.913 1.00 91.25 79 GLU A C 1
ATOM 578 O O . GLU A 1 79 ? 20.860 -11.057 -9.826 1.00 91.25 79 GLU A O 1
ATOM 583 N N . GLU A 1 80 ? 19.042 -10.043 -8.976 1.00 86.25 80 GLU A N 1
ATOM 584 C CA . GLU A 1 80 ? 18.128 -10.326 -10.089 1.00 86.25 80 GLU A CA 1
ATOM 585 C C . GLU A 1 80 ? 17.957 -9.132 -11.053 1.00 86.25 80 GLU A C 1
ATOM 587 O O . GLU A 1 80 ? 16.967 -9.067 -11.782 1.00 86.25 80 GLU A O 1
ATOM 592 N N . ASP A 1 81 ? 18.901 -8.178 -11.059 1.00 84.62 81 ASP A N 1
ATOM 593 C CA . ASP A 1 81 ? 18.827 -6.910 -11.816 1.00 84.62 81 ASP A CA 1
ATOM 594 C C . ASP A 1 81 ? 17.561 -6.072 -11.500 1.00 84.62 81 ASP A C 1
ATOM 596 O O . ASP A 1 81 ? 17.129 -5.220 -12.283 1.00 84.62 81 ASP A O 1
ATOM 600 N N . GLY A 1 82 ? 16.950 -6.309 -10.339 1.00 82.00 82 GLY A N 1
ATOM 601 C CA . GLY A 1 82 ? 15.795 -5.591 -9.816 1.00 82.00 82 GLY A CA 1
ATOM 602 C C . GLY A 1 82 ? 16.159 -4.279 -9.114 1.00 82.00 82 GLY A C 1
ATOM 603 O O . GLY A 1 82 ? 17.321 -3.951 -8.870 1.00 82.00 82 GLY A O 1
ATOM 604 N N . ASP A 1 83 ? 15.131 -3.506 -8.760 1.00 83.12 83 ASP A N 1
ATOM 605 C CA . ASP A 1 83 ? 15.297 -2.211 -8.099 1.00 83.12 83 ASP A CA 1
ATOM 606 C C . ASP A 1 83 ? 15.148 -2.327 -6.573 1.00 83.12 83 ASP A C 1
ATOM 608 O O . ASP A 1 83 ? 14.046 -2.469 -6.042 1.00 83.12 83 ASP A O 1
ATOM 612 N N . ALA A 1 84 ? 16.259 -2.190 -5.844 1.00 83.12 84 ALA A N 1
ATOM 613 C CA . ALA A 1 84 ? 16.268 -2.177 -4.379 1.00 83.12 84 ALA A CA 1
ATOM 614 C C . ALA A 1 84 ? 15.415 -1.049 -3.761 1.00 83.12 84 ALA A C 1
ATOM 616 O O . ALA A 1 84 ? 15.039 -1.140 -2.589 1.00 83.12 84 ALA A O 1
ATOM 617 N N . SER A 1 85 ? 15.075 0.001 -4.518 1.00 78.06 85 SER A N 1
ATOM 618 C CA . SER A 1 85 ? 14.221 1.099 -4.048 1.00 78.06 85 SER A CA 1
ATOM 619 C C . SER A 1 85 ? 12.788 0.649 -3.716 1.00 78.06 85 SER A C 1
ATOM 621 O O . SER A 1 85 ? 12.142 1.250 -2.852 1.00 78.06 85 SER A O 1
ATOM 623 N N . ILE A 1 86 ? 12.335 -0.475 -4.292 1.00 80.12 86 ILE A N 1
ATOM 624 C CA . ILE A 1 86 ? 11.068 -1.159 -3.964 1.00 80.12 86 ILE A CA 1
ATOM 625 C C . ILE A 1 86 ? 11.004 -1.500 -2.473 1.00 80.12 86 ILE A C 1
ATOM 627 O O . ILE A 1 86 ? 9.96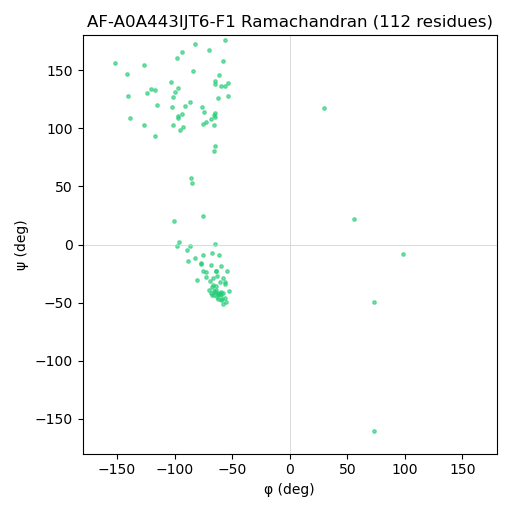0 -1.418 -1.817 1.00 80.12 86 ILE A O 1
ATOM 631 N N . CYS A 1 87 ? 12.154 -1.812 -1.882 1.00 79.75 87 CYS A N 1
ATOM 632 C CA . CYS A 1 87 ? 12.269 -2.089 -0.467 1.00 79.75 87 CYS A CA 1
ATOM 633 C C . CYS A 1 87 ? 12.212 -0.845 0.427 1.00 79.75 87 CYS A C 1
ATOM 635 O O . CYS A 1 87 ? 12.653 -0.974 1.559 1.00 79.75 87 CYS A O 1
ATOM 637 N N . SER A 1 88 ? 11.590 0.266 -0.005 1.00 66.25 88 SER A N 1
ATOM 638 C CA . SER A 1 88 ? 11.311 1.542 0.697 1.00 66.25 88 SER A CA 1
ATOM 639 C C . SER A 1 88 ? 12.328 1.939 1.780 1.00 66.25 88 SER A C 1
ATOM 641 O O . SER A 1 88 ? 12.415 1.298 2.829 1.00 66.25 88 SER A O 1
ATOM 643 N N . PRO A 1 89 ? 13.031 3.073 1.634 1.00 64.62 89 PRO A N 1
ATOM 644 C CA . PRO A 1 89 ? 14.129 3.445 2.526 1.00 64.62 89 PRO A CA 1
ATOM 645 C C . PRO A 1 89 ? 13.704 3.775 3.971 1.00 64.62 89 PRO A C 1
ATOM 647 O O . PRO A 1 89 ? 14.570 3.982 4.818 1.00 64.62 89 PRO A O 1
ATOM 650 N N . SER A 1 90 ? 12.401 3.850 4.275 1.00 77.06 90 SER A N 1
ATOM 651 C CA . SER A 1 90 ? 11.891 4.173 5.613 1.00 77.06 90 SER A CA 1
ATOM 652 C C . SER A 1 90 ? 10.895 3.119 6.113 1.00 77.06 90 SER A C 1
ATOM 654 O O . SER A 1 90 ? 9.722 3.150 5.729 1.00 77.06 90 SER A O 1
ATOM 656 N N . PRO A 1 91 ? 11.316 2.223 7.028 1.00 78.94 91 PRO A N 1
ATOM 657 C CA . PRO A 1 91 ? 10.420 1.265 7.676 1.00 78.94 91 PRO A CA 1
ATOM 658 C C . PRO A 1 91 ? 9.195 1.926 8.321 1.00 78.94 91 PRO A C 1
ATOM 660 O O . PRO A 1 91 ? 8.084 1.431 8.170 1.00 78.94 91 PRO A O 1
ATOM 663 N N . ALA A 1 92 ? 9.379 3.088 8.956 1.00 83.00 92 ALA A N 1
ATOM 664 C CA . ALA A 1 92 ? 8.298 3.830 9.605 1.00 83.00 92 ALA A CA 1
ATOM 665 C C . ALA A 1 92 ? 7.275 4.403 8.608 1.00 83.00 92 ALA A C 1
ATOM 667 O O . ALA A 1 92 ? 6.080 4.432 8.896 1.00 83.00 92 ALA A O 1
ATOM 668 N N . ALA A 1 93 ? 7.723 4.856 7.431 1.00 83.44 93 ALA A N 1
ATOM 669 C CA . ALA A 1 93 ? 6.806 5.330 6.394 1.00 83.44 93 ALA A CA 1
ATOM 670 C C . ALA A 1 93 ? 5.944 4.180 5.857 1.00 83.44 93 ALA A C 1
ATOM 672 O O . ALA A 1 93 ? 4.738 4.348 5.684 1.00 83.44 93 ALA A O 1
ATOM 673 N N . ARG A 1 94 ? 6.545 2.998 5.673 1.00 84.44 94 ARG A N 1
ATOM 674 C CA . ARG A 1 94 ? 5.812 1.816 5.217 1.00 84.44 94 ARG A CA 1
ATOM 675 C C . ARG A 1 94 ? 4.856 1.270 6.271 1.00 84.44 94 ARG A C 1
ATOM 677 O O . ARG A 1 94 ? 3.735 0.922 5.934 1.00 84.44 94 ARG A O 1
ATOM 684 N N . GLU A 1 95 ? 5.241 1.271 7.544 1.00 87.50 95 GLU A N 1
ATOM 685 C CA . GLU A 1 95 ? 4.330 0.902 8.636 1.00 87.50 95 GLU A CA 1
ATOM 686 C C . GLU A 1 95 ? 3.106 1.831 8.692 1.00 87.50 95 GLU A C 1
ATOM 688 O O . GLU A 1 95 ? 1.973 1.365 8.812 1.00 87.50 95 GLU A O 1
ATOM 693 N N . LYS A 1 96 ? 3.313 3.145 8.523 1.00 90.06 96 LYS A N 1
ATOM 694 C CA . LYS A 1 96 ? 2.215 4.116 8.425 1.00 90.06 96 LYS A CA 1
ATOM 695 C C . LYS A 1 96 ? 1.299 3.804 7.236 1.00 90.06 96 LYS A C 1
ATOM 697 O O . LYS A 1 96 ? 0.083 3.759 7.407 1.00 90.06 96 LYS A O 1
ATOM 702 N N . ALA A 1 97 ? 1.868 3.555 6.056 1.00 88.56 97 ALA A N 1
ATOM 703 C CA . ALA A 1 97 ? 1.097 3.202 4.866 1.00 88.56 97 ALA A CA 1
ATOM 704 C C . ALA A 1 97 ? 0.310 1.893 5.061 1.00 88.56 97 ALA A C 1
ATOM 706 O O . ALA A 1 97 ? -0.868 1.834 4.717 1.00 88.56 97 ALA A O 1
ATOM 707 N N . HIS A 1 98 ? 0.912 0.874 5.682 1.00 90.31 98 HIS A N 1
ATOM 708 C CA . HIS A 1 98 ? 0.242 -0.386 6.024 1.00 90.31 98 HIS A CA 1
ATOM 709 C C . HIS A 1 98 ? -0.947 -0.178 6.954 1.00 90.31 98 HIS A C 1
ATOM 711 O O . HIS A 1 98 ? -1.991 -0.787 6.733 1.00 90.31 98 HIS A O 1
ATOM 717 N N . LEU A 1 99 ? -0.825 0.699 7.952 1.00 92.12 99 LEU A N 1
ATOM 718 C CA . LEU A 1 99 ? -1.933 1.020 8.847 1.00 92.12 99 LEU A CA 1
ATOM 719 C C . LEU A 1 99 ? -3.081 1.724 8.106 1.00 92.12 99 LEU A C 1
ATOM 721 O O . LEU A 1 99 ? -4.240 1.366 8.295 1.00 92.12 99 LEU A O 1
ATOM 725 N N . GLU A 1 100 ? -2.775 2.686 7.234 1.00 92.88 100 GLU A N 1
ATOM 726 C CA . GLU A 1 100 ? -3.792 3.392 6.439 1.00 92.88 100 GLU A CA 1
ATOM 727 C C . GLU A 1 100 ? -4.504 2.454 5.447 1.00 92.88 100 GLU A C 1
ATOM 729 O O . GLU A 1 100 ? -5.731 2.498 5.321 1.00 92.88 100 GLU A O 1
ATOM 734 N N . ILE A 1 101 ? -3.757 1.556 4.796 1.00 89.25 101 ILE A N 1
ATOM 735 C CA . ILE A 1 101 ? -4.303 0.505 3.924 1.00 89.25 101 ILE A CA 1
ATOM 736 C C . ILE A 1 101 ? -5.190 -0.449 4.730 1.00 89.25 101 ILE A C 1
ATOM 738 O O . ILE A 1 101 ? -6.312 -0.747 4.317 1.00 89.25 101 ILE A O 1
ATOM 742 N N . PHE A 1 102 ? -4.716 -0.903 5.893 1.00 90.62 102 PHE A N 1
ATOM 743 C CA . PHE A 1 102 ? -5.461 -1.802 6.769 1.00 90.62 102 PHE A CA 1
ATOM 744 C C . PHE A 1 102 ? -6.797 -1.195 7.200 1.00 90.62 102 PHE A C 1
ATOM 746 O O . PHE A 1 102 ? -7.825 -1.859 7.093 1.00 90.62 102 PHE A O 1
ATOM 753 N N . GLU A 1 103 ? -6.810 0.064 7.637 1.00 92.94 103 GLU A N 1
ATOM 7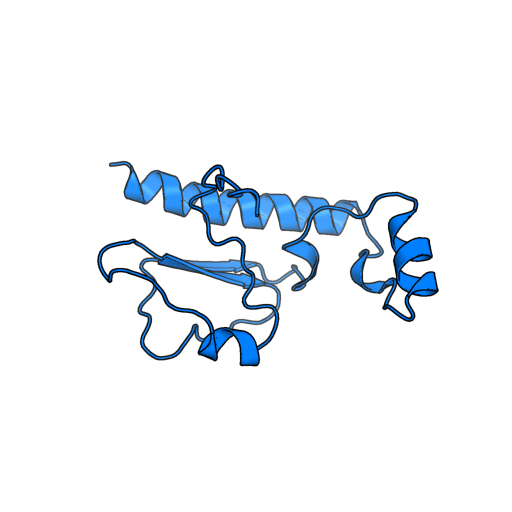54 C CA . GLU A 1 103 ? -8.042 0.740 8.052 1.00 92.94 103 GLU A CA 1
ATOM 755 C C . GLU A 1 103 ? -9.032 0.914 6.891 1.00 92.94 103 GLU A C 1
ATOM 757 O O . GLU A 1 103 ? -10.231 0.695 7.075 1.00 92.94 103 GLU A O 1
ATOM 762 N N . ALA A 1 104 ? -8.550 1.224 5.683 1.00 89.44 104 ALA A N 1
ATOM 763 C CA . ALA A 1 104 ? -9.400 1.331 4.496 1.00 89.44 104 ALA A CA 1
ATOM 764 C C . ALA A 1 104 ? -10.069 -0.006 4.134 1.00 89.44 104 ALA A C 1
ATOM 766 O O . ALA A 1 104 ? -11.278 -0.045 3.880 1.00 89.44 104 ALA A O 1
ATOM 767 N N . VAL A 1 105 ? -9.303 -1.102 4.161 1.00 88.00 105 VAL A N 1
ATOM 768 C CA . VAL A 1 105 ? -9.814 -2.457 3.900 1.00 88.00 105 VAL A CA 1
ATOM 769 C C . VAL A 1 105 ? -10.750 -2.908 5.023 1.00 88.00 105 VAL A C 1
ATOM 771 O O . VAL A 1 105 ? -11.813 -3.467 4.764 1.00 88.00 105 VAL A O 1
ATOM 774 N N . ARG A 1 106 ? -10.401 -2.634 6.284 1.00 90.38 106 ARG A N 1
ATOM 775 C CA . ARG A 1 106 ? -11.227 -2.977 7.448 1.00 90.38 106 ARG A CA 1
ATOM 776 C C . ARG A 1 106 ? -12.580 -2.270 7.414 1.00 90.38 106 ARG A C 1
ATOM 778 O O . ARG A 1 106 ? -13.581 -2.916 7.722 1.00 90.38 106 ARG A O 1
ATOM 785 N N . SER A 1 107 ? -12.619 -0.983 7.054 1.00 89.19 107 SER A N 1
ATOM 786 C CA . S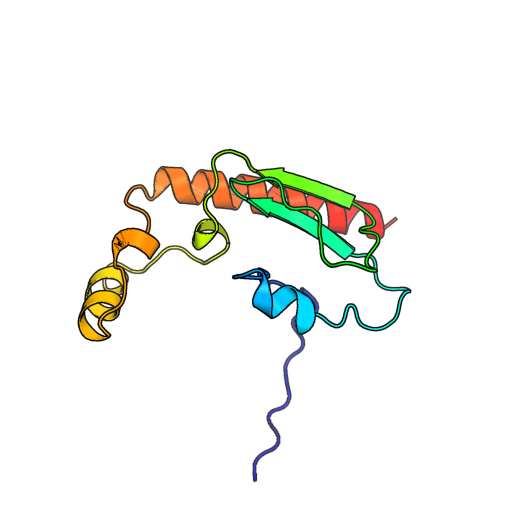ER A 1 107 ? -13.872 -0.218 6.926 1.00 89.19 107 SER A CA 1
ATOM 787 C C . SER A 1 107 ? -14.804 -0.888 5.926 1.00 89.19 107 SER A C 1
ATOM 789 O O . SER A 1 107 ? -15.929 -1.228 6.273 1.00 89.19 107 SER A O 1
ATOM 791 N N . PHE A 1 108 ? -14.286 -1.194 4.735 1.00 87.94 108 PHE A N 1
ATOM 792 C CA . PHE A 1 108 ? -15.046 -1.865 3.685 1.00 87.94 108 PHE A CA 1
ATOM 793 C C . PHE A 1 108 ? -15.636 -3.196 4.140 1.00 87.94 108 PHE A C 1
ATOM 795 O O . PHE A 1 108 ? -16.818 -3.461 3.953 1.00 87.94 108 PHE A O 1
ATOM 802 N N . LEU A 1 109 ? -14.830 -4.022 4.804 1.00 85.88 109 LEU A N 1
ATOM 803 C CA . LEU A 1 109 ? -15.285 -5.336 5.253 1.00 85.88 109 LEU A CA 1
ATOM 804 C C . LEU A 1 109 ? -16.253 -5.296 6.423 1.00 85.88 109 LEU A C 1
ATOM 806 O O . LEU A 1 109 ? -17.000 -6.250 6.619 1.00 85.88 109 LEU A O 1
ATOM 810 N N . SER A 1 110 ? -16.220 -4.223 7.205 1.00 86.12 110 SER A N 1
ATOM 811 C CA . SER A 1 110 ? -17.156 -4.037 8.308 1.00 86.12 110 SER A CA 1
ATOM 812 C C . SER A 1 110 ? -18.501 -3.503 7.810 1.00 86.12 110 SER A C 1
ATOM 814 O O . SER A 1 110 ? -19.524 -3.828 8.397 1.00 86.12 110 SER A O 1
ATOM 816 N N . GLU A 1 111 ? -18.512 -2.726 6.724 1.00 72.00 111 GLU A N 1
ATOM 817 C CA . GLU A 1 111 ? -19.729 -2.187 6.099 1.00 72.00 111 GLU A CA 1
ATOM 818 C C . GLU A 1 111 ? -20.538 -3.260 5.340 1.00 72.00 111 GLU A C 1
ATOM 820 O O . GLU A 1 111 ? -21.757 -3.167 5.274 1.00 72.00 111 GLU A O 1
ATOM 825 N N . GLU A 1 112 ? -19.888 -4.310 4.828 1.00 56.94 112 GLU A N 1
ATOM 826 C CA . GLU A 1 112 ? -20.537 -5.434 4.120 1.00 56.94 112 GLU A CA 1
ATOM 827 C C . GLU A 1 112 ? -21.025 -6.566 5.054 1.00 56.94 112 GLU A C 1
ATOM 829 O O . GLU A 1 112 ? -21.562 -7.578 4.599 1.00 56.94 112 GLU A O 1
ATOM 834 N N . GLY A 1 113 ? -20.790 -6.441 6.365 1.00 51.44 113 GLY A N 1
ATOM 835 C CA . GLY A 1 113 ? -21.135 -7.448 7.374 1.00 51.44 113 GLY A CA 1
ATOM 836 C C . GLY A 1 113 ? -22.467 -7.226 8.099 1.00 51.44 113 GLY A C 1
ATOM 837 O O . GLY A 1 113 ? -22.771 -8.007 9.005 1.00 51.44 113 GLY A O 1
ATOM 838 N N . GLU A 1 114 ? -23.226 -6.186 7.738 1.00 40.09 114 GLU A N 1
ATOM 839 C CA . GLU A 1 114 ? -24.423 -5.713 8.458 1.00 40.09 114 GLU A CA 1
ATOM 840 C C . GLU A 1 114 ? -25.72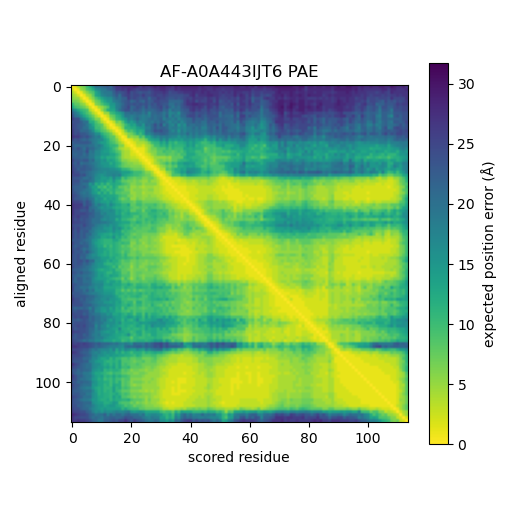0 -5.803 7.635 1.00 40.09 114 GLU A C 1
ATOM 842 O O . GLU A 1 114 ? -25.694 -5.526 6.415 1.00 40.09 114 GLU A O 1
#